Protein AF-A0A3C1SG25-F1 (afdb_monomer_lite)

Structure (mmCIF, N/CA/C/O backbone):
data_AF-A0A3C1SG25-F1
#
_entry.id   AF-A0A3C1SG25-F1
#
loop_
_atom_site.group_PDB
_atom_site.id
_atom_site.type_symbol
_atom_site.label_atom_id
_atom_site.label_alt_id
_atom_site.label_comp_id
_atom_site.label_asym_id
_atom_site.label_entity_id
_atom_site.label_seq_id
_atom_site.pdbx_PDB_ins_code
_atom_site.Cartn_x
_atom_site.Cartn_y
_atom_site.Cartn_z
_atom_site.occupancy
_atom_site.B_iso_or_equiv
_atom_site.auth_seq_id
_atom_site.auth_comp_id
_atom_site.auth_asym_id
_atom_site.auth_atom_id
_atom_site.pdbx_PDB_model_num
ATOM 1 N N . MET A 1 1 ? 8.308 7.187 10.401 1.00 73.62 1 MET A N 1
ATOM 2 C CA . MET A 1 1 ? 7.680 7.113 9.070 1.00 73.62 1 MET A CA 1
ATOM 3 C C . MET A 1 1 ? 8.547 7.901 8.116 1.00 73.62 1 MET A C 1
ATOM 5 O O . MET A 1 1 ? 8.842 9.057 8.411 1.00 73.62 1 MET A O 1
ATOM 9 N N . ASN A 1 2 ? 8.996 7.274 7.033 1.00 90.62 2 ASN A N 1
ATOM 10 C CA . ASN A 1 2 ? 9.819 7.939 6.029 1.00 90.62 2 ASN A CA 1
ATOM 11 C C . ASN A 1 2 ? 8.919 8.453 4.910 1.00 90.62 2 ASN A C 1
ATOM 13 O O . ASN A 1 2 ? 8.535 7.704 4.014 1.00 90.62 2 ASN A O 1
ATOM 17 N N . LYS A 1 3 ? 8.553 9.735 4.985 1.00 94.81 3 LYS A N 1
ATOM 18 C CA . LYS A 1 3 ? 7.754 10.386 3.947 1.00 94.81 3 LYS A CA 1
ATOM 19 C C . LYS A 1 3 ? 8.511 10.357 2.618 1.00 94.81 3 LYS A C 1
ATOM 21 O O . LYS A 1 3 ? 9.709 10.635 2.579 1.00 94.81 3 LYS A O 1
ATOM 26 N N . GLY A 1 4 ? 7.817 10.047 1.530 1.00 97.19 4 GLY A N 1
ATOM 27 C CA . GLY A 1 4 ? 8.440 9.986 0.215 1.00 97.19 4 GLY A CA 1
ATOM 28 C C . GLY A 1 4 ? 7.461 9.590 -0.875 1.00 97.19 4 GLY A C 1
ATOM 29 O O . GLY A 1 4 ? 6.258 9.799 -0.754 1.00 97.19 4 GLY A O 1
ATOM 30 N N . TYR A 1 5 ? 7.998 9.009 -1.937 1.00 98.06 5 TYR A N 1
ATOM 31 C CA . TYR A 1 5 ? 7.256 8.576 -3.109 1.00 98.06 5 TYR A CA 1
ATOM 32 C C . TYR A 1 5 ? 7.529 7.106 -3.372 1.00 98.06 5 TYR A C 1
ATOM 34 O O . TYR A 1 5 ? 8.669 6.652 -3.258 1.00 98.06 5 TYR A O 1
ATOM 42 N N . ILE A 1 6 ? 6.489 6.392 -3.778 1.00 98.12 6 ILE A N 1
ATOM 43 C CA . ILE A 1 6 ? 6.602 5.115 -4.475 1.00 98.12 6 ILE A CA 1
ATOM 44 C C . ILE A 1 6 ? 6.420 5.379 -5.968 1.00 98.12 6 ILE A C 1
ATOM 46 O O . ILE A 1 6 ? 5.580 6.195 -6.346 1.00 98.12 6 ILE A O 1
ATOM 50 N N . TYR A 1 7 ? 7.225 4.747 -6.816 1.00 97.75 7 TYR A N 1
ATOM 51 C CA . TYR A 1 7 ? 7.225 4.995 -8.254 1.00 97.75 7 TYR A CA 1
ATOM 52 C C . TYR A 1 7 ? 7.314 3.710 -9.066 1.00 97.75 7 TYR A C 1
ATOM 54 O O . TYR A 1 7 ? 7.821 2.688 -8.604 1.00 97.75 7 TYR A O 1
ATOM 62 N N . ILE A 1 8 ? 6.844 3.803 -10.307 1.00 97.62 8 ILE A N 1
ATOM 63 C CA . ILE A 1 8 ? 6.958 2.776 -11.336 1.00 97.62 8 ILE A CA 1
ATOM 64 C C . ILE A 1 8 ? 7.899 3.308 -12.404 1.00 97.62 8 ILE A C 1
ATOM 66 O O . ILE A 1 8 ? 7.619 4.318 -13.051 1.00 97.62 8 ILE A O 1
ATOM 70 N N . TRP A 1 9 ? 9.016 2.619 -12.575 1.00 96.19 9 TRP A N 1
ATOM 71 C CA . TRP A 1 9 ? 10.001 2.890 -13.606 1.00 96.19 9 TRP A CA 1
ATOM 72 C C . TRP A 1 9 ? 9.925 1.802 -14.673 1.00 96.19 9 TRP A C 1
ATOM 74 O O . TRP A 1 9 ? 9.890 0.615 -14.351 1.00 96.19 9 TRP A O 1
ATOM 84 N N . ILE A 1 10 ? 9.870 2.207 -15.935 1.00 93.25 10 ILE A N 1
ATOM 85 C CA . ILE A 1 10 ? 9.778 1.312 -17.087 1.00 93.25 10 ILE A CA 1
ATOM 86 C C . ILE A 1 10 ? 11.025 1.508 -17.931 1.00 93.25 10 ILE A C 1
ATOM 88 O O . ILE A 1 10 ? 11.384 2.642 -18.241 1.00 93.25 10 ILE A O 1
ATOM 92 N N . ASP A 1 11 ? 11.641 0.399 -18.327 1.00 88.88 11 ASP A N 1
ATOM 93 C CA . ASP A 1 11 ? 12.737 0.356 -19.287 1.00 88.88 11 ASP A CA 1
ATOM 94 C C . ASP A 1 11 ? 12.295 -0.445 -20.512 1.00 88.88 11 ASP A C 1
ATOM 96 O O . ASP A 1 11 ? 12.258 -1.678 -20.455 1.00 88.88 11 ASP A O 1
ATOM 100 N N . PRO A 1 12 ? 11.946 0.228 -21.624 1.00 86.50 12 PRO A N 1
ATOM 101 C CA . PRO A 1 12 ? 11.508 -0.460 -22.832 1.00 86.50 12 PRO A CA 1
ATOM 102 C C . PRO A 1 12 ? 12.551 -1.444 -23.385 1.00 86.50 12 PRO A C 1
ATOM 104 O O . PRO A 1 12 ? 12.177 -2.386 -24.083 1.00 86.50 12 PRO A O 1
ATOM 107 N N . ALA A 1 13 ? 13.842 -1.266 -23.070 1.00 86.88 13 ALA A N 1
ATOM 108 C CA . ALA A 1 13 ? 14.904 -2.162 -23.518 1.00 86.88 13 ALA A CA 1
ATOM 109 C C . ALA A 1 13 ? 14.914 -3.508 -22.770 1.00 86.88 13 ALA A C 1
ATOM 111 O O . ALA A 1 13 ? 15.460 -4.483 -23.285 1.00 86.88 13 ALA A O 1
ATOM 112 N N . GLN A 1 14 ? 14.294 -3.597 -21.587 1.00 82.38 14 GLN A N 1
ATOM 113 C CA . GLN A 1 14 ? 14.221 -4.845 -20.812 1.00 82.38 14 GLN A CA 1
ATOM 114 C C . GLN A 1 14 ? 13.154 -5.814 -21.326 1.00 82.38 14 GLN A C 1
ATOM 116 O O 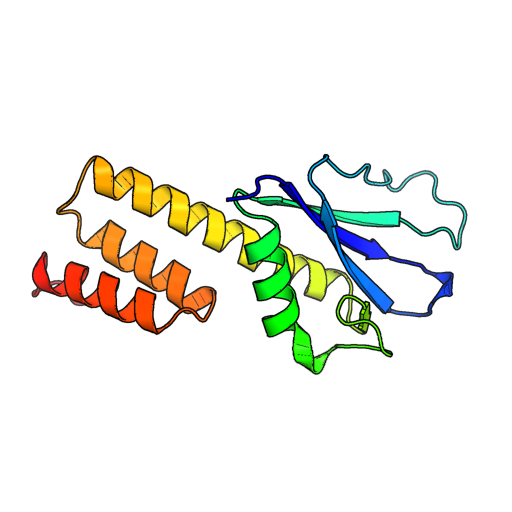. GLN A 1 14 ? 13.159 -6.986 -20.950 1.00 82.38 14 GLN A O 1
ATOM 121 N N . GLY A 1 15 ? 12.279 -5.355 -22.220 1.00 80.81 15 GLY A N 1
ATOM 122 C CA . GLY A 1 15 ? 11.213 -6.145 -22.818 1.00 80.81 15 GLY A CA 1
ATOM 123 C C . GLY A 1 15 ? 9.826 -5.729 -22.343 1.00 80.81 15 GLY A C 1
ATOM 124 O O . GLY A 1 15 ? 9.646 -4.897 -21.455 1.00 80.81 15 GLY A O 1
ATOM 125 N N . GLU A 1 16 ? 8.814 -6.316 -22.974 1.00 85.12 16 GLU A N 1
ATOM 126 C CA . GLU A 1 16 ? 7.425 -5.950 -22.725 1.00 85.12 16 GLU A CA 1
ATOM 127 C C . GLU A 1 16 ? 7.005 -6.273 -21.283 1.00 85.12 16 GLU A C 1
ATOM 129 O O . GLU A 1 16 ? 7.227 -7.384 -20.783 1.00 85.12 16 GLU A O 1
ATOM 134 N N . ASN A 1 17 ? 6.339 -5.311 -20.637 1.00 90.06 17 ASN A N 1
ATOM 135 C CA . ASN A 1 17 ? 5.763 -5.449 -19.299 1.00 90.06 17 ASN A CA 1
ATOM 136 C C . ASN A 1 17 ? 6.785 -5.741 -18.187 1.00 90.06 17 ASN A C 1
ATOM 138 O O . ASN A 1 17 ? 6.407 -6.287 -17.152 1.00 90.06 17 ASN A O 1
ATOM 142 N N . ILE A 1 18 ? 8.062 -5.395 -18.377 1.00 95.00 18 ILE A N 1
ATOM 143 C CA . ILE A 1 18 ? 9.076 -5.433 -17.317 1.00 95.00 18 ILE A CA 1
ATOM 144 C C . ILE A 1 18 ? 9.228 -4.031 -16.733 1.00 95.00 18 ILE A C 1
ATOM 146 O O . ILE A 1 18 ? 9.465 -3.056 -17.444 1.00 95.00 18 ILE A O 1
ATOM 150 N N . LEU A 1 19 ? 9.041 -3.934 -15.420 1.00 96.12 19 LEU A N 1
ATOM 151 C CA . LEU A 1 19 ? 9.063 -2.674 -14.692 1.00 96.12 19 LEU A CA 1
ATOM 152 C C . LEU A 1 19 ? 9.725 -2.834 -13.329 1.00 96.12 19 LEU A C 1
ATOM 154 O O . LEU A 1 19 ? 9.753 -3.920 -12.746 1.00 96.12 19 LEU A O 1
ATOM 158 N N . LYS A 1 20 ? 10.222 -1.717 -12.810 1.00 97.44 20 LYS A N 1
ATOM 159 C CA . LYS A 1 20 ? 10.737 -1.582 -11.454 1.00 97.44 20 LYS A CA 1
ATOM 160 C C . LYS A 1 20 ? 9.741 -0.811 -10.604 1.00 97.44 20 LYS A C 1
ATOM 162 O O . LYS A 1 20 ? 9.274 0.250 -11.016 1.00 97.44 20 LYS A O 1
ATOM 167 N N . ILE A 1 21 ? 9.464 -1.306 -9.402 1.00 98.12 21 ILE A N 1
ATOM 168 C CA . ILE A 1 21 ? 8.702 -0.566 -8.390 1.00 98.12 21 ILE A CA 1
ATOM 169 C C . ILE A 1 21 ? 9.634 -0.245 -7.236 1.00 98.12 21 ILE A C 1
ATOM 171 O O . ILE A 1 21 ? 10.073 -1.153 -6.530 1.00 98.12 21 ILE A O 1
ATOM 175 N N . GLY A 1 22 ? 9.917 1.039 -7.043 1.00 97.75 22 GLY A N 1
ATOM 176 C CA . GLY A 1 22 ? 10.847 1.503 -6.020 1.00 97.75 22 GLY A CA 1
ATOM 177 C C . GLY A 1 22 ? 10.325 2.696 -5.234 1.00 97.75 22 GLY A C 1
ATOM 178 O O . GLY A 1 22 ? 9.260 3.243 -5.526 1.00 97.75 22 GLY A O 1
ATOM 179 N N . LYS A 1 23 ? 11.111 3.121 -4.246 1.00 97.75 23 LYS A N 1
ATOM 180 C CA . LYS A 1 23 ? 10.846 4.310 -3.428 1.00 97.75 23 LYS A CA 1
ATOM 181 C C . LYS A 1 23 ? 11.936 5.372 -3.516 1.00 97.75 23 LYS A C 1
ATOM 183 O O . LYS A 1 23 ? 13.089 5.090 -3.839 1.00 97.75 23 LYS A O 1
ATOM 188 N N . THR A 1 24 ? 11.575 6.609 -3.198 1.00 97.06 24 THR A N 1
ATOM 189 C CA . THR A 1 24 ? 12.504 7.742 -3.098 1.00 97.06 24 THR A CA 1
ATOM 190 C C . THR A 1 24 ? 11.990 8.789 -2.110 1.00 97.06 24 THR A C 1
ATOM 192 O O . THR A 1 24 ? 10.788 8.906 -1.889 1.00 97.06 24 THR A O 1
ATOM 195 N N . GLY A 1 25 ? 12.892 9.564 -1.506 1.00 97.12 25 GLY A N 1
ATOM 196 C CA . GLY A 1 25 ? 12.526 10.699 -0.649 1.00 97.12 25 GLY A CA 1
ATOM 197 C C . GLY A 1 25 ? 12.174 11.976 -1.424 1.00 97.12 25 GLY A C 1
ATOM 198 O O . GLY A 1 25 ? 11.601 12.897 -0.852 1.00 97.12 25 GLY A O 1
ATOM 199 N N . ILE A 1 26 ? 12.503 12.046 -2.719 1.00 94.62 26 ILE A N 1
ATOM 200 C CA . ILE A 1 26 ? 12.296 13.233 -3.564 1.00 94.62 26 ILE A CA 1
ATOM 201 C C . ILE A 1 26 ? 11.286 12.953 -4.674 1.00 94.62 26 ILE A C 1
ATOM 203 O O . ILE A 1 26 ? 11.255 11.848 -5.208 1.00 94.62 26 ILE A O 1
ATOM 207 N N . LYS A 1 27 ? 10.488 13.957 -5.055 1.00 94.81 27 LYS A N 1
ATOM 208 C CA . LYS A 1 27 ? 9.484 13.813 -6.118 1.00 94.81 27 LYS A CA 1
ATOM 209 C C . LYS A 1 27 ? 10.145 13.375 -7.436 1.00 94.81 27 LYS A C 1
ATOM 211 O O . LYS A 1 27 ? 11.001 14.111 -7.939 1.00 94.81 27 LYS A O 1
ATOM 216 N N . PRO A 1 28 ? 9.767 12.217 -8.010 1.00 93.06 28 PRO A N 1
ATOM 217 C CA . PRO A 1 28 ? 10.265 11.799 -9.313 1.00 93.06 28 PRO A CA 1
ATOM 218 C C . PRO A 1 28 ? 9.850 12.781 -10.411 1.00 93.06 28 PRO A C 1
ATOM 220 O O . PRO A 1 28 ? 8.773 13.378 -10.366 1.00 93.06 28 PRO A O 1
ATOM 223 N N . LYS A 1 29 ? 10.692 12.931 -11.434 1.00 89.38 29 LYS A N 1
ATOM 224 C CA . LYS A 1 29 ? 10.309 13.636 -12.661 1.00 89.38 29 LYS A CA 1
ATOM 225 C C . LYS A 1 29 ? 9.613 12.643 -13.589 1.00 89.38 29 LYS A C 1
ATOM 227 O O . LYS A 1 29 ? 10.275 11.764 -14.140 1.00 89.38 29 LYS A O 1
ATOM 232 N N . ARG A 1 30 ? 8.293 12.772 -13.746 1.00 84.00 30 ARG A N 1
ATOM 233 C CA . ARG A 1 30 ? 7.555 12.049 -14.793 1.00 84.00 30 ARG A CA 1
ATOM 234 C C . ARG A 1 30 ? 7.934 12.609 -16.157 1.00 84.00 30 ARG A C 1
ATOM 236 O O . ARG A 1 30 ? 8.203 13.803 -16.283 1.00 84.00 30 ARG A O 1
ATOM 243 N N . LYS A 1 31 ? 7.947 11.748 -17.172 1.00 71.25 31 LYS A N 1
ATOM 244 C CA . LYS A 1 31 ? 8.003 12.205 -18.561 1.00 71.25 31 LYS A CA 1
ATOM 245 C C . LYS A 1 31 ? 6.591 12.627 -18.963 1.00 71.25 31 LYS A C 1
ATOM 247 O O . LYS A 1 31 ? 5.658 11.842 -18.839 1.00 71.25 31 LYS A O 1
ATOM 252 N N . GLU A 1 32 ? 6.440 13.875 -19.392 1.00 59.34 32 GLU A N 1
ATOM 253 C CA . GLU A 1 32 ? 5.260 14.297 -20.145 1.00 59.34 32 GLU A CA 1
ATOM 254 C C . GLU A 1 32 ? 5.318 13.590 -21.506 1.00 59.34 32 GLU A C 1
ATOM 256 O O . GLU A 1 32 ? 6.380 13.528 -22.128 1.00 59.34 32 GLU A O 1
ATOM 261 N N . GLU A 1 33 ? 4.198 13.012 -21.939 1.00 52.69 33 GLU A N 1
ATOM 262 C CA . GLU A 1 33 ? 4.078 12.019 -23.024 1.00 52.69 33 GLU A CA 1
ATOM 263 C C . GLU A 1 33 ? 4.615 12.465 -24.406 1.00 52.69 33 GLU A C 1
ATOM 265 O O . GLU A 1 33 ? 4.643 11.675 -25.344 1.00 52.69 33 GLU A O 1
ATOM 270 N N . ALA A 1 34 ? 5.083 13.707 -24.560 1.00 48.81 34 ALA A N 1
ATOM 271 C CA . ALA A 1 34 ? 5.366 14.313 -25.856 1.00 48.81 34 ALA A CA 1
ATOM 272 C C . ALA A 1 34 ? 6.769 14.048 -26.450 1.00 48.81 34 ALA A C 1
ATOM 274 O O . ALA A 1 34 ? 6.933 14.270 -27.645 1.00 48.81 34 ALA A O 1
ATOM 275 N N . HIS A 1 35 ? 7.791 13.630 -25.683 1.00 50.31 35 HIS A N 1
ATOM 276 C CA . HIS A 1 35 ? 9.191 13.669 -26.175 1.00 50.31 35 HIS A CA 1
ATOM 277 C C . HIS A 1 35 ? 10.109 12.513 -25.741 1.00 50.31 35 HIS A C 1
ATOM 279 O O . HIS A 1 35 ? 11.324 12.688 -25.659 1.00 50.31 35 HIS A O 1
ATOM 285 N N . THR A 1 36 ? 9.592 11.315 -25.473 1.00 55.25 36 THR A N 1
ATOM 286 C CA . THR A 1 36 ? 10.476 10.162 -25.230 1.00 55.25 36 THR A CA 1
ATOM 287 C C . THR A 1 36 ? 11.144 9.710 -26.527 1.00 55.25 36 THR A C 1
ATOM 289 O O . THR A 1 36 ? 10.430 9.288 -27.439 1.00 55.25 36 THR A O 1
ATOM 292 N N . PRO A 1 37 ? 12.486 9.693 -26.628 1.00 58.62 37 PRO A N 1
ATOM 293 C CA . PRO A 1 37 ? 13.144 8.882 -27.640 1.00 58.62 37 PRO A CA 1
ATOM 294 C C . PRO A 1 37 ? 12.707 7.431 -27.422 1.00 58.62 37 PRO A C 1
ATOM 296 O O . PRO A 1 37 ? 12.708 6.938 -26.287 1.00 58.62 37 PRO A O 1
ATOM 299 N N . SER A 1 38 ? 12.277 6.759 -28.489 1.00 67.44 38 SER A N 1
ATOM 300 C CA . SER A 1 38 ? 11.876 5.355 -28.424 1.00 67.44 38 SER A CA 1
ATOM 301 C C . SER A 1 38 ? 12.988 4.534 -27.766 1.00 67.44 38 SER A C 1
ATOM 303 O O . SER A 1 38 ? 14.107 4.513 -28.277 1.00 67.44 38 SER A O 1
ATOM 305 N N . GLY A 1 39 ? 12.691 3.864 -26.651 1.00 74.81 39 GLY A N 1
ATOM 306 C CA . GLY A 1 39 ? 13.647 2.982 -25.977 1.00 74.81 39 GLY A CA 1
ATOM 307 C C . GLY A 1 39 ? 14.269 3.516 -24.684 1.00 74.81 39 GLY A C 1
ATOM 308 O O . GLY A 1 39 ? 14.914 2.741 -23.990 1.00 74.81 39 GLY A O 1
ATOM 309 N N . GLU A 1 40 ? 14.079 4.787 -24.317 1.00 84.00 40 GLU A N 1
ATOM 310 C CA . GLU A 1 40 ? 14.629 5.294 -23.052 1.00 84.00 40 GLU A CA 1
ATOM 311 C C . GLU A 1 40 ? 13.776 4.927 -21.830 1.00 84.00 40 GLU A C 1
ATOM 313 O O . GLU A 1 40 ? 12.548 5.049 -21.893 1.00 84.00 40 GLU A O 1
ATOM 318 N N . PRO A 1 41 ? 14.398 4.614 -20.678 1.00 88.81 41 PRO A N 1
ATOM 319 C CA . PRO A 1 41 ? 13.662 4.420 -19.442 1.00 88.81 41 PRO A CA 1
ATOM 320 C C . PRO A 1 41 ? 12.976 5.691 -18.922 1.00 88.81 41 PRO A C 1
ATOM 322 O O . PRO A 1 41 ? 13.433 6.819 -19.150 1.00 88.81 41 PRO A O 1
ATOM 325 N N . TYR A 1 42 ? 11.875 5.521 -18.191 1.00 91.44 42 TYR A N 1
ATOM 326 C CA . TYR A 1 42 ? 11.080 6.629 -17.658 1.00 91.44 42 TYR A CA 1
ATOM 327 C C . TYR A 1 42 ? 10.261 6.248 -16.420 1.00 91.44 42 TYR A C 1
ATOM 329 O O . TYR A 1 42 ? 10.000 5.076 -16.157 1.00 91.44 42 TYR A O 1
ATOM 337 N N . ILE A 1 43 ? 9.839 7.261 -15.655 1.00 93.94 43 ILE A N 1
ATOM 338 C CA . ILE A 1 43 ? 8.872 7.100 -14.564 1.00 93.94 43 ILE A CA 1
ATOM 339 C C . ILE A 1 43 ? 7.465 7.194 -15.150 1.00 93.94 43 ILE A C 1
ATOM 341 O O . ILE A 1 43 ? 7.055 8.266 -15.595 1.00 93.94 43 ILE A O 1
ATOM 345 N N . ALA A 1 44 ? 6.746 6.075 -15.146 1.00 93.00 44 ALA A N 1
ATOM 346 C CA . ALA A 1 44 ? 5.381 5.976 -15.658 1.00 93.00 44 ALA A CA 1
ATOM 347 C C . ALA A 1 44 ? 4.341 6.440 -14.629 1.00 93.00 44 ALA A C 1
ATOM 349 O O . ALA A 1 44 ? 3.278 6.944 -14.980 1.00 93.00 44 ALA A O 1
ATOM 350 N N . TYR A 1 45 ? 4.646 6.277 -13.342 1.00 95.50 45 TYR A N 1
ATOM 351 C CA . TYR A 1 45 ? 3.748 6.643 -12.255 1.00 95.50 45 TYR A CA 1
ATOM 352 C C . TYR A 1 45 ? 4.532 6.911 -10.975 1.00 95.50 45 TYR A C 1
ATOM 354 O O . TYR A 1 45 ? 5.560 6.283 -10.727 1.00 95.50 45 TYR A O 1
ATOM 362 N N . ASP A 1 46 ? 4.006 7.798 -10.140 1.00 96.56 46 ASP A N 1
ATOM 363 C CA . ASP A 1 46 ? 4.416 7.939 -8.749 1.00 96.56 46 ASP A CA 1
ATOM 364 C C . ASP A 1 46 ? 3.217 8.292 -7.863 1.00 96.56 46 ASP A C 1
ATOM 366 O O . ASP A 1 46 ? 2.180 8.763 -8.338 1.00 96.56 46 ASP A O 1
ATOM 370 N N . SER A 1 47 ? 3.355 8.043 -6.568 1.00 97.06 47 SER A N 1
ATOM 371 C CA . SER A 1 47 ? 2.425 8.523 -5.552 1.00 97.06 47 SER A CA 1
ATOM 372 C C . SER A 1 47 ? 3.206 8.950 -4.323 1.00 97.06 47 SER A C 1
ATOM 374 O O . SER A 1 47 ? 4.086 8.220 -3.859 1.00 97.06 47 SER A O 1
ATOM 376 N N . GLU A 1 48 ? 2.873 10.122 -3.789 1.00 97.25 48 GLU A N 1
ATOM 377 C CA . GLU A 1 48 ? 3.352 10.549 -2.478 1.00 97.25 48 GLU A CA 1
ATOM 378 C C . GLU A 1 48 ? 2.699 9.677 -1.399 1.00 97.25 48 GLU A C 1
ATOM 380 O O . GLU A 1 48 ? 1.523 9.327 -1.495 1.00 97.25 48 GLU A O 1
ATOM 385 N N . VAL A 1 49 ? 3.473 9.299 -0.386 1.00 96.69 49 VAL A N 1
ATOM 386 C CA . VAL A 1 49 ? 3.027 8.487 0.747 1.00 96.69 49 VAL A CA 1
ATOM 387 C C . VAL A 1 49 ? 3.692 8.972 2.033 1.00 96.69 49 VAL A C 1
ATOM 389 O O . VAL A 1 49 ? 4.828 9.457 2.038 1.00 96.69 49 VAL A O 1
ATOM 392 N N . SER A 1 50 ? 2.984 8.822 3.152 1.00 93.44 50 SER A N 1
ATOM 393 C CA . SER A 1 50 ? 3.497 9.160 4.485 1.00 93.44 50 SER A CA 1
ATOM 394 C C . SER A 1 50 ? 4.634 8.237 4.939 1.00 93.44 50 SER A C 1
ATOM 396 O O . SER A 1 50 ? 5.479 8.659 5.727 1.00 93.44 50 SER A O 1
ATOM 398 N N . ASP A 1 51 ? 4.678 7.006 4.421 1.00 95.75 51 ASP A N 1
ATOM 399 C CA . ASP A 1 51 ? 5.710 6.010 4.706 1.00 95.75 51 ASP A CA 1
ATOM 400 C C . ASP A 1 51 ? 6.052 5.199 3.442 1.00 95.75 51 ASP A C 1
ATOM 402 O O . ASP A 1 51 ? 5.352 4.252 3.071 1.00 95.75 51 ASP A O 1
ATOM 406 N N . CYS A 1 52 ? 7.118 5.599 2.745 1.00 97.25 52 CYS A N 1
ATOM 407 C CA . CYS A 1 52 ? 7.521 4.980 1.485 1.00 97.25 52 CYS A CA 1
ATOM 408 C C . CYS A 1 52 ? 8.194 3.613 1.668 1.00 97.25 52 CYS A C 1
ATOM 410 O O . CYS A 1 52 ? 8.099 2.778 0.769 1.00 97.25 52 CYS A O 1
ATOM 412 N N . ASP A 1 53 ? 8.791 3.338 2.833 1.00 97.19 53 ASP A N 1
ATOM 413 C CA . ASP A 1 53 ? 9.330 2.014 3.173 1.00 97.19 53 ASP A CA 1
ATOM 414 C C . ASP A 1 53 ? 8.204 0.992 3.330 1.00 97.19 53 ASP A C 1
ATOM 416 O O . ASP A 1 53 ? 8.257 -0.119 2.785 1.00 97.19 53 ASP A O 1
ATOM 420 N N . LYS A 1 54 ? 7.148 1.385 4.053 1.00 97.06 54 LYS A N 1
ATOM 421 C CA . LYS A 1 54 ? 5.959 0.556 4.233 1.00 97.06 54 LYS A CA 1
ATOM 422 C C . LYS A 1 54 ? 5.222 0.356 2.911 1.00 97.06 54 LYS A C 1
ATOM 424 O O . LYS A 1 54 ? 4.831 -0.772 2.613 1.00 97.06 54 LYS A O 1
ATOM 429 N N . ALA A 1 55 ? 5.068 1.411 2.109 1.00 97.94 55 ALA A N 1
ATOM 430 C CA . ALA A 1 55 ? 4.431 1.318 0.798 1.00 97.94 55 ALA A CA 1
ATOM 431 C C . ALA A 1 55 ? 5.167 0.337 -0.130 1.00 97.94 55 ALA A C 1
ATOM 433 O O . ALA A 1 55 ? 4.536 -0.561 -0.687 1.00 97.94 55 ALA A O 1
ATOM 434 N N . GLU A 1 56 ? 6.496 0.449 -0.248 1.00 98.06 56 GLU A N 1
ATOM 435 C CA . GLU A 1 56 ? 7.306 -0.456 -1.075 1.00 98.06 56 GLU A CA 1
ATOM 436 C C . GLU A 1 56 ? 7.162 -1.910 -0.613 1.00 98.06 56 GLU A C 1
ATOM 438 O O . GLU A 1 56 ? 6.860 -2.793 -1.417 1.00 98.06 56 GLU A O 1
ATOM 443 N N . SER A 1 57 ? 7.278 -2.148 0.697 1.00 97.50 57 SER A N 1
ATOM 444 C CA . SER A 1 57 ? 7.147 -3.486 1.283 1.00 97.50 57 SER A CA 1
ATOM 445 C C . SER A 1 57 ? 5.784 -4.125 0.986 1.00 97.50 57 SER A C 1
ATOM 447 O O . SER A 1 57 ? 5.716 -5.303 0.623 1.00 97.50 57 SER A O 1
ATOM 449 N N . LEU A 1 58 ? 4.696 -3.356 1.108 1.00 97.94 58 LEU A N 1
ATOM 450 C CA . LEU A 1 58 ? 3.333 -3.821 0.839 1.00 97.94 58 LEU A CA 1
ATOM 451 C C . LEU A 1 58 ? 3.120 -4.136 -0.643 1.00 97.94 58 LEU A C 1
ATOM 453 O O . LEU A 1 58 ? 2.635 -5.221 -0.973 1.00 97.94 58 LEU A O 1
ATOM 457 N N . VAL A 1 59 ? 3.530 -3.235 -1.541 1.00 98.31 59 VAL A N 1
ATOM 458 C CA . VAL A 1 59 ? 3.401 -3.456 -2.989 1.00 98.31 59 VAL A CA 1
ATOM 459 C C . VAL A 1 59 ? 4.223 -4.668 -3.425 1.00 98.31 59 VAL A C 1
ATOM 461 O O . VAL A 1 59 ? 3.722 -5.533 -4.143 1.00 98.31 59 VAL A O 1
ATOM 464 N N . HIS A 1 60 ? 5.459 -4.801 -2.938 1.00 98.12 60 HIS A N 1
ATOM 465 C CA . HIS A 1 60 ? 6.316 -5.949 -3.244 1.00 98.12 60 HIS A CA 1
ATOM 466 C C . HIS A 1 60 ? 5.740 -7.275 -2.742 1.00 98.12 60 HIS A C 1
ATOM 468 O O . HIS A 1 60 ? 5.951 -8.307 -3.385 1.00 98.12 60 HIS A O 1
ATOM 474 N N . ASN A 1 61 ? 5.041 -7.271 -1.604 1.00 96.81 61 ASN A N 1
ATOM 475 C CA . ASN A 1 61 ? 4.362 -8.455 -1.082 1.00 96.81 61 ASN A CA 1
ATOM 476 C C . ASN A 1 61 ? 3.169 -8.836 -1.973 1.00 96.81 61 ASN A C 1
ATOM 478 O O . ASN A 1 61 ? 3.112 -9.960 -2.477 1.00 96.81 61 ASN A O 1
ATOM 482 N N . ARG A 1 62 ? 2.282 -7.879 -2.276 1.00 96.81 62 ARG A N 1
ATOM 483 C CA . ARG A 1 62 ? 1.119 -8.096 -3.157 1.00 96.81 62 ARG A CA 1
ATOM 484 C C . ARG A 1 62 ? 1.510 -8.586 -4.549 1.00 96.81 62 ARG A C 1
ATOM 486 O O . ARG A 1 62 ? 0.862 -9.464 -5.121 1.00 96.81 62 ARG A O 1
ATOM 493 N N . LEU A 1 63 ? 2.613 -8.063 -5.079 1.00 97.56 63 LEU A N 1
ATOM 494 C CA . LEU A 1 63 ? 3.114 -8.396 -6.407 1.00 97.56 63 LEU A CA 1
ATOM 495 C C . LEU A 1 63 ? 4.142 -9.533 -6.422 1.00 97.56 63 LEU A C 1
ATOM 497 O O . LEU A 1 63 ? 4.727 -9.809 -7.469 1.00 97.56 63 LEU A O 1
ATOM 501 N N . ARG A 1 64 ? 4.344 -10.254 -5.311 1.00 96.88 64 ARG A N 1
ATOM 502 C CA . ARG A 1 64 ? 5.379 -11.297 -5.189 1.00 96.88 64 ARG A CA 1
ATOM 503 C C . ARG A 1 64 ? 5.350 -12.334 -6.317 1.00 96.88 64 ARG A C 1
ATOM 505 O O . ARG A 1 64 ? 6.409 -12.774 -6.756 1.00 96.88 64 ARG A O 1
ATOM 512 N N . LYS A 1 65 ? 4.161 -12.714 -6.798 1.00 97.12 65 LYS A N 1
ATOM 513 C CA . LYS A 1 65 ? 3.994 -13.694 -7.889 1.00 97.12 65 LYS A CA 1
ATOM 514 C C . LYS A 1 65 ? 4.413 -13.184 -9.275 1.00 97.12 65 LYS A C 1
ATOM 516 O O . LYS A 1 65 ? 4.572 -13.994 -10.177 1.00 97.12 65 LYS A O 1
ATOM 521 N N . TYR A 1 66 ? 4.583 -11.872 -9.437 1.00 97.25 66 TYR A N 1
ATOM 522 C CA . TYR A 1 66 ? 5.029 -11.237 -10.681 1.00 97.25 66 TYR A CA 1
ATOM 523 C C . TYR A 1 66 ? 6.522 -10.913 -10.676 1.00 97.25 66 TYR A C 1
ATOM 525 O O . TYR A 1 66 ? 6.999 -10.298 -11.624 1.00 97.25 66 TYR A O 1
ATOM 533 N N . ARG A 1 67 ? 7.269 -11.271 -9.624 1.00 96.75 67 ARG A N 1
ATOM 534 C CA . ARG A 1 67 ? 8.708 -10.991 -9.564 1.00 96.75 67 ARG A CA 1
ATOM 535 C C . ARG A 1 67 ? 9.433 -11.581 -10.765 1.00 96.75 67 ARG A C 1
ATOM 537 O O . ARG A 1 67 ? 9.166 -12.714 -11.168 1.00 96.75 67 ARG A O 1
ATOM 544 N N . HIS A 1 68 ? 10.361 -10.807 -11.307 1.00 95.06 68 HIS A N 1
ATOM 545 C CA . HIS A 1 68 ? 11.111 -11.169 -12.494 1.00 95.06 68 HIS A CA 1
ATOM 546 C C . HIS A 1 68 ? 12.610 -10.972 -12.269 1.00 95.06 68 HIS A C 1
ATOM 548 O O . HIS A 1 68 ? 13.051 -9.929 -11.803 1.00 95.06 68 HIS A O 1
ATOM 554 N N . GLY A 1 69 ? 13.402 -11.988 -12.612 1.00 90.19 69 GLY A N 1
ATOM 555 C CA . GLY A 1 69 ? 14.845 -11.966 -12.394 1.00 90.19 69 GLY A CA 1
ATOM 556 C C . GLY A 1 69 ? 15.244 -12.188 -10.930 1.00 90.19 69 GLY A C 1
ATOM 557 O O . GLY A 1 69 ? 14.518 -12.799 -10.146 1.00 90.19 69 GLY A O 1
ATOM 558 N N . LYS A 1 70 ? 16.460 -11.750 -10.586 1.00 89.62 70 LYS A N 1
ATOM 559 C CA . LYS A 1 70 ? 17.048 -11.908 -9.240 1.00 89.62 70 LYS A CA 1
ATOM 560 C C . LYS A 1 70 ? 16.730 -10.733 -8.311 1.00 89.62 70 LYS A C 1
ATOM 562 O O . LYS A 1 70 ? 16.850 -10.861 -7.093 1.00 89.62 70 LYS A O 1
ATOM 567 N N . GLU A 1 71 ? 16.352 -9.602 -8.889 1.00 91.69 71 GLU A N 1
ATOM 568 C CA . GLU A 1 71 ? 16.035 -8.363 -8.190 1.00 91.69 71 GLU A CA 1
ATOM 569 C C . GLU A 1 71 ? 14.612 -8.425 -7.614 1.00 91.69 71 GLU A C 1
ATOM 571 O O . GLU A 1 71 ? 13.689 -8.950 -8.236 1.00 91.69 71 GLU A O 1
ATOM 576 N N . LYS A 1 72 ? 14.428 -7.953 -6.375 1.00 91.94 72 LYS A N 1
ATOM 577 C CA . LYS A 1 72 ? 13.142 -8.082 -5.656 1.00 91.94 72 LYS A CA 1
ATOM 578 C C . LYS A 1 72 ? 12.124 -7.013 -6.053 1.00 91.94 72 LYS A C 1
ATOM 580 O O . LYS A 1 72 ? 10.940 -7.188 -5.770 1.00 91.94 72 LYS A O 1
ATOM 585 N N . ASP A 1 73 ? 12.613 -5.943 -6.663 1.00 96.38 73 ASP A N 1
ATOM 586 C CA . ASP A 1 73 ? 11.912 -4.746 -7.107 1.00 96.38 73 ASP A CA 1
ATOM 587 C C . ASP A 1 73 ? 11.603 -4.752 -8.610 1.00 96.38 73 ASP A C 1
ATOM 589 O O . ASP A 1 73 ? 10.947 -3.826 -9.085 1.00 96.38 73 ASP A O 1
ATOM 593 N N . ILE A 1 74 ? 12.022 -5.792 -9.342 1.00 96.94 74 ILE A N 1
ATOM 594 C CA . ILE A 1 74 ? 11.695 -5.993 -10.756 1.00 96.94 74 ILE A CA 1
ATOM 595 C C . ILE A 1 74 ? 10.516 -6.960 -10.892 1.00 96.94 74 ILE A C 1
ATOM 597 O O . ILE A 1 74 ? 10.495 -8.057 -10.322 1.00 96.94 74 ILE A O 1
ATOM 601 N N . PHE A 1 75 ? 9.523 -6.557 -11.680 1.00 97.56 75 PHE A N 1
ATOM 602 C CA . PHE A 1 75 ? 8.281 -7.292 -11.871 1.00 97.56 75 PHE A CA 1
ATOM 603 C C . PHE A 1 75 ? 7.909 -7.386 -13.353 1.00 97.56 75 PHE A C 1
ATOM 605 O O . PHE A 1 75 ? 8.157 -6.463 -14.126 1.00 97.56 75 PHE A O 1
ATOM 612 N N . LYS A 1 76 ? 7.273 -8.501 -13.733 1.00 97.12 76 LYS A N 1
ATOM 613 C CA . LYS A 1 76 ? 6.699 -8.732 -15.060 1.00 97.12 76 LYS A CA 1
ATOM 614 C C . LYS A 1 76 ? 5.167 -8.715 -15.002 1.00 97.12 76 LYS A C 1
ATOM 616 O O . LYS A 1 76 ? 4.544 -9.715 -14.641 1.00 97.12 76 LYS A O 1
ATOM 621 N N . LEU A 1 77 ? 4.568 -7.571 -15.332 1.00 97.12 77 LEU A N 1
ATOM 622 C CA . LEU A 1 77 ? 3.123 -7.305 -15.368 1.00 97.12 77 LEU A CA 1
ATOM 623 C C . LEU A 1 77 ? 2.823 -6.019 -16.151 1.00 97.12 77 LEU A C 1
ATOM 625 O O . LEU A 1 77 ? 3.684 -5.157 -16.289 1.00 97.12 77 LEU A O 1
ATOM 629 N N . SER A 1 78 ? 1.582 -5.867 -16.617 1.00 95.88 78 SER A N 1
ATOM 630 C CA . SER A 1 78 ? 1.138 -4.645 -17.296 1.00 95.88 78 SER A CA 1
ATOM 631 C C . SER A 1 78 ? 1.297 -3.401 -16.404 1.00 95.88 78 SER A C 1
ATOM 633 O O . SER A 1 78 ? 0.916 -3.481 -15.225 1.00 95.88 78 SER A O 1
ATOM 635 N N . PRO A 1 79 ? 1.733 -2.248 -16.947 1.00 94.25 79 PRO A N 1
ATOM 636 C CA . PRO A 1 79 ? 1.818 -0.988 -16.209 1.00 94.25 79 PRO A CA 1
ATOM 637 C C . PRO A 1 79 ? 0.526 -0.617 -15.476 1.00 94.25 79 PRO A C 1
ATOM 639 O O . PRO A 1 79 ? 0.583 -0.308 -14.291 1.00 94.25 79 PRO A O 1
ATOM 642 N N . ASP A 1 80 ? -0.640 -0.768 -16.112 1.00 95.75 80 ASP A N 1
ATOM 643 C CA . ASP A 1 80 ? -1.945 -0.451 -15.505 1.00 95.75 80 ASP A CA 1
ATOM 644 C C . ASP A 1 80 ? -2.200 -1.222 -14.208 1.00 95.75 80 ASP A C 1
ATOM 646 O O . ASP A 1 80 ? -2.692 -0.679 -13.218 1.00 95.75 80 ASP A O 1
ATOM 650 N N . LYS A 1 81 ? -1.803 -2.497 -14.182 1.00 97.62 81 LYS A N 1
ATOM 651 C CA . LYS A 1 81 ? -1.906 -3.329 -12.984 1.00 97.62 81 LYS A CA 1
ATOM 652 C C . LYS A 1 81 ? -0.966 -2.846 -11.888 1.00 97.62 81 LYS A C 1
ATOM 654 O O . LYS A 1 81 ? -1.371 -2.775 -10.732 1.00 97.62 81 LYS A O 1
ATOM 659 N N . ALA A 1 82 ? 0.280 -2.536 -12.236 1.00 97.88 82 ALA A N 1
ATOM 660 C CA . ALA A 1 82 ? 1.232 -2.013 -11.267 1.00 97.88 82 ALA A CA 1
ATOM 661 C C . ALA A 1 82 ? 0.749 -0.670 -10.695 1.00 97.88 82 ALA A C 1
ATOM 663 O O . ALA A 1 82 ? 0.789 -0.482 -9.482 1.00 97.88 82 ALA A O 1
ATOM 664 N N . VAL A 1 83 ? 0.211 0.219 -11.537 1.00 98.06 83 VAL A N 1
ATOM 665 C CA . VAL A 1 83 ? -0.393 1.492 -11.117 1.00 98.06 83 VAL A CA 1
ATOM 666 C C . VAL A 1 83 ? -1.555 1.253 -10.161 1.00 98.06 83 VAL A C 1
ATOM 668 O O . VAL A 1 83 ? -1.598 1.882 -9.109 1.00 98.06 83 VAL A O 1
ATOM 671 N N . ALA A 1 84 ? -2.469 0.333 -10.482 1.00 98.31 84 ALA A N 1
ATOM 672 C CA . ALA A 1 84 ? -3.609 0.021 -9.623 1.00 98.31 84 ALA A CA 1
ATOM 673 C C . ALA A 1 84 ? -3.173 -0.456 -8.227 1.00 98.31 84 ALA A C 1
ATOM 675 O O . ALA A 1 84 ? -3.717 0.002 -7.225 1.00 98.31 84 ALA A O 1
ATOM 676 N N . GLU A 1 85 ? -2.160 -1.323 -8.149 1.00 98.31 85 GLU A N 1
ATOM 677 C CA . GLU A 1 85 ? -1.644 -1.832 -6.872 1.00 98.31 85 GLU A CA 1
ATOM 678 C C . GLU A 1 85 ? -0.922 -0.756 -6.061 1.00 98.31 85 GLU A C 1
ATOM 680 O O . GLU A 1 85 ? -1.155 -0.626 -4.859 1.00 98.31 85 GLU A O 1
ATOM 685 N N . VAL A 1 86 ? -0.067 0.044 -6.707 1.00 98.31 86 VAL A N 1
ATOM 686 C CA . VAL A 1 86 ? 0.629 1.155 -6.042 1.00 98.31 86 VAL A CA 1
ATOM 687 C C . VAL A 1 86 ? -0.379 2.184 -5.528 1.00 98.31 86 VAL A C 1
ATOM 689 O O . VAL A 1 86 ? -0.263 2.634 -4.388 1.00 98.31 86 VAL A O 1
ATOM 692 N N . LYS A 1 87 ? -1.384 2.520 -6.341 1.00 98.38 87 LYS A N 1
ATOM 693 C CA . LYS A 1 87 ? -2.454 3.453 -5.986 1.00 98.38 87 LYS A CA 1
ATOM 694 C C . LYS A 1 87 ? -3.277 2.943 -4.805 1.00 98.38 87 LYS A C 1
ATOM 696 O O . LYS A 1 87 ? -3.451 3.678 -3.840 1.00 98.38 87 LYS A O 1
ATOM 701 N N 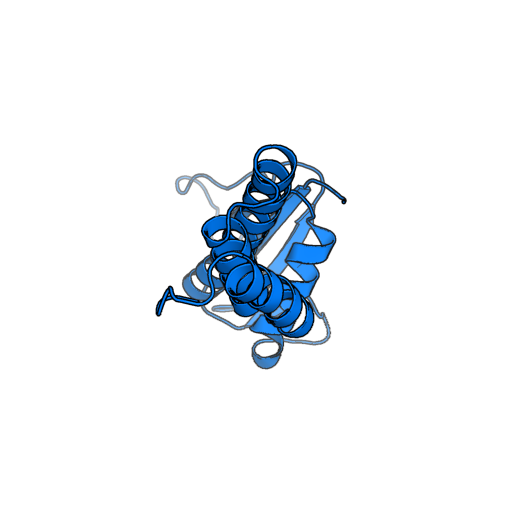. ASP A 1 88 ? -3.733 1.689 -4.837 1.00 98.38 88 ASP A N 1
ATOM 702 C CA . ASP A 1 88 ? -4.513 1.121 -3.733 1.00 98.38 88 ASP A CA 1
ATOM 703 C C . ASP A 1 88 ? -3.698 1.074 -2.429 1.00 98.38 88 ASP A C 1
ATOM 705 O O . ASP A 1 88 ? -4.215 1.423 -1.367 1.00 98.38 88 ASP A O 1
ATOM 709 N N . VAL A 1 89 ? -2.407 0.723 -2.481 1.00 98.25 89 VAL A N 1
ATOM 710 C CA . VAL A 1 89 ? -1.549 0.780 -1.285 1.00 98.25 89 VAL A CA 1
ATOM 711 C C . VAL A 1 89 ? -1.423 2.209 -0.754 1.00 98.25 89 VAL A C 1
ATOM 713 O O . VAL A 1 89 ? -1.593 2.424 0.448 1.00 98.25 89 VAL A O 1
ATOM 716 N N . ALA A 1 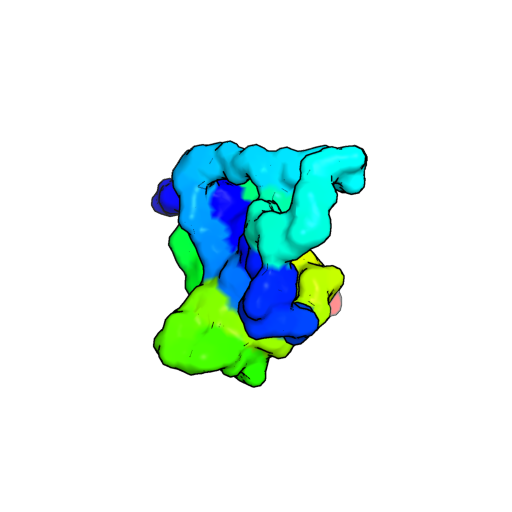90 ? -1.148 3.185 -1.623 1.00 97.75 90 ALA A N 1
ATOM 717 C CA . ALA A 1 90 ? -0.985 4.580 -1.223 1.00 97.75 90 ALA A CA 1
ATOM 718 C C . ALA A 1 90 ? -2.261 5.149 -0.580 1.00 97.75 90 ALA A C 1
ATOM 720 O O . ALA A 1 90 ? -2.203 5.704 0.518 1.00 97.75 90 ALA A O 1
ATOM 721 N N . GLU A 1 91 ? -3.420 4.935 -1.206 1.00 97.81 91 GLU A N 1
ATOM 722 C CA . GLU A 1 91 ? -4.709 5.426 -0.711 1.00 97.81 91 GLU A CA 1
ATOM 723 C C . GLU A 1 91 ? -5.097 4.809 0.637 1.00 97.81 91 GLU A C 1
ATOM 725 O O . GLU A 1 91 ? -5.607 5.502 1.517 1.00 97.81 91 GLU A O 1
ATOM 730 N N . ASN A 1 92 ? -4.877 3.505 0.834 1.00 98.12 92 ASN A N 1
ATOM 731 C CA . ASN A 1 92 ? -5.210 2.870 2.111 1.00 98.12 92 ASN A CA 1
ATOM 732 C C . ASN A 1 92 ? -4.237 3.279 3.231 1.00 98.12 92 ASN A C 1
ATOM 734 O O . ASN A 1 92 ? -4.659 3.393 4.381 1.00 98.12 92 ASN A O 1
ATOM 738 N N . LEU A 1 93 ? -2.965 3.568 2.921 1.00 97.25 93 LEU A N 1
ATOM 739 C CA . LEU A 1 93 ? -2.038 4.161 3.894 1.00 97.25 93 LEU A CA 1
ATOM 740 C C . LEU A 1 93 ? -2.471 5.573 4.305 1.00 97.25 93 LEU A C 1
ATOM 742 O O . LEU A 1 93 ? -2.452 5.892 5.493 1.00 97.25 93 LEU A O 1
ATOM 746 N N . GLU A 1 94 ? -2.908 6.398 3.354 1.00 96.50 94 GLU A N 1
ATOM 747 C CA . GLU A 1 94 ? -3.444 7.729 3.649 1.00 96.50 94 GLU A CA 1
ATOM 748 C C . GLU A 1 94 ? -4.712 7.652 4.512 1.00 96.50 94 GLU A C 1
ATOM 750 O O . GLU A 1 94 ? -4.815 8.356 5.518 1.00 96.50 94 GLU A O 1
ATOM 755 N N . LYS A 1 95 ? -5.641 6.740 4.190 1.00 98.06 95 LYS A N 1
ATOM 756 C CA . LYS A 1 95 ? -6.851 6.491 4.994 1.00 9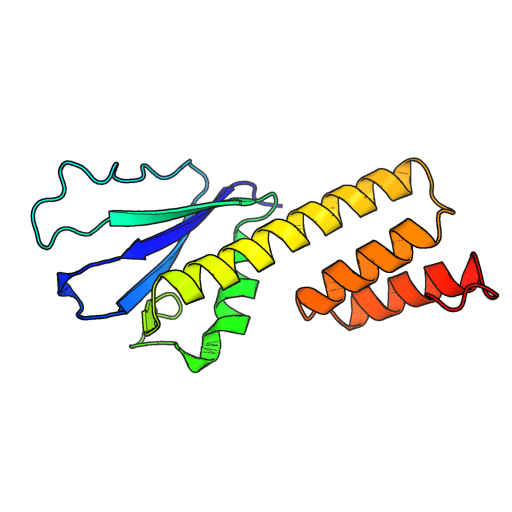8.06 95 LYS A CA 1
ATOM 757 C C . LYS A 1 95 ? -6.524 6.081 6.424 1.00 98.06 95 LYS A C 1
ATOM 759 O O . LYS A 1 95 ? -7.145 6.589 7.353 1.00 98.06 95 LYS A O 1
ATOM 764 N N . ILE A 1 96 ? -5.537 5.206 6.624 1.00 98.06 96 ILE A N 1
ATOM 765 C CA . ILE A 1 96 ? -5.093 4.809 7.969 1.00 98.06 96 ILE A CA 1
ATOM 766 C C . ILE A 1 96 ? -4.643 6.032 8.770 1.00 98.06 96 ILE A C 1
ATOM 768 O O . ILE A 1 96 ? -5.059 6.201 9.915 1.00 98.06 96 ILE A O 1
ATOM 772 N N . GLU A 1 97 ? -3.826 6.900 8.178 1.00 96.38 97 GLU A N 1
ATOM 773 C CA . GLU A 1 97 ? -3.352 8.112 8.851 1.00 96.38 97 GLU A CA 1
ATOM 774 C C . GLU A 1 97 ? -4.489 9.105 9.116 1.00 96.38 97 GLU A C 1
ATOM 776 O O . GLU A 1 97 ? -4.547 9.707 10.191 1.00 96.38 97 GLU A O 1
ATOM 781 N N . TYR A 1 98 ? -5.422 9.245 8.173 1.00 97.62 98 TYR A N 1
ATOM 782 C CA . TYR A 1 98 ? -6.618 10.064 8.338 1.00 97.62 98 TYR A CA 1
ATOM 783 C C . TYR A 1 98 ? -7.475 9.578 9.512 1.00 97.62 98 TYR A C 1
ATOM 785 O O . TYR A 1 98 ? -7.750 10.359 10.422 1.00 97.62 98 TYR A O 1
ATOM 793 N N . TYR A 1 99 ? -7.844 8.294 9.551 1.00 98.50 99 TYR A N 1
ATOM 794 C CA . TYR A 1 99 ? -8.689 7.761 10.622 1.00 98.50 99 TYR A CA 1
ATOM 795 C C . TYR A 1 99 ? -7.980 7.751 11.972 1.00 98.50 99 TYR A C 1
ATOM 797 O O . TYR A 1 99 ? -8.610 8.049 12.982 1.00 98.50 99 TYR A O 1
ATOM 805 N N . LYS A 1 100 ? -6.665 7.504 12.015 1.00 97.75 100 LYS A N 1
ATOM 806 C CA . LYS A 1 100 ? -5.889 7.655 13.254 1.00 97.75 100 LYS A CA 1
ATOM 807 C C . LYS A 1 100 ? -5.965 9.073 13.800 1.00 97.75 100 LYS A C 1
ATOM 809 O O . LYS A 1 100 ? -6.196 9.240 14.992 1.00 97.75 100 LYS A O 1
ATOM 814 N N . LYS A 1 101 ? -5.811 10.090 12.946 1.00 97.94 101 LYS A N 1
ATOM 815 C CA . LYS A 1 101 ? -5.966 11.494 13.354 1.00 97.94 101 LYS A CA 1
ATOM 816 C C . LYS A 1 101 ? -7.401 11.796 13.774 1.00 97.94 101 LYS A C 1
ATOM 818 O O . LYS A 1 101 ? -7.593 12.402 14.820 1.00 97.94 101 LYS A O 1
ATOM 823 N N . ALA A 1 102 ? -8.397 11.337 13.021 1.00 98.12 102 ALA A N 1
ATOM 824 C CA . ALA A 1 102 ? -9.804 11.528 13.363 1.00 98.12 102 ALA A CA 1
ATOM 825 C C . ALA A 1 102 ? -10.144 10.940 14.745 1.00 98.12 102 ALA A C 1
ATOM 827 O O . ALA A 1 102 ? -10.782 11.602 15.556 1.00 98.12 102 ALA A O 1
ATOM 828 N N . LEU A 1 103 ? -9.614 9.758 15.070 1.00 98.38 103 LEU A N 1
ATOM 829 C CA . LEU A 1 103 ? -9.771 9.113 16.377 1.00 98.38 103 LEU A CA 1
ATOM 830 C C . LEU A 1 103 ? -9.075 9.858 17.528 1.00 98.38 103 LEU A C 1
ATOM 832 O O . LEU A 1 103 ? -9.453 9.670 18.680 1.00 98.38 103 LEU A O 1
ATOM 836 N N . THR A 1 104 ? -8.093 10.728 17.256 1.00 98.12 104 THR A N 1
ATOM 837 C CA . THR A 1 104 ? -7.554 11.626 18.300 1.00 98.12 104 THR A CA 1
ATOM 838 C C . THR A 1 104 ? -8.527 12.740 18.684 1.00 98.12 104 THR A C 1
ATOM 840 O O . THR A 1 104 ? -8.452 13.250 19.799 1.00 98.12 104 THR A O 1
ATOM 843 N N . LEU A 1 105 ? -9.439 13.105 17.779 1.00 98.00 105 LEU A N 1
ATOM 844 C CA . LEU A 1 105 ? -10.458 14.133 17.993 1.00 98.00 105 LEU A CA 1
ATOM 845 C C . LEU A 1 105 ? -11.766 13.516 18.505 1.00 98.00 105 LEU A C 1
ATOM 847 O O . LEU A 1 105 ? -12.392 14.052 19.414 1.00 98.00 105 LEU A O 1
ATOM 851 N N . GLU A 1 106 ? -12.146 12.364 17.952 1.00 97.69 106 GLU A N 1
ATOM 852 C CA . GLU A 1 106 ? -13.360 11.622 18.290 1.00 97.69 106 GLU A CA 1
ATOM 853 C C . GLU A 1 106 ? -13.025 10.165 18.669 1.00 97.69 106 GLU A C 1
ATOM 855 O O . GLU A 1 106 ? -13.253 9.236 17.888 1.00 97.69 106 GLU A O 1
ATOM 860 N N . PRO A 1 107 ? -12.501 9.922 19.884 1.00 97.44 107 PRO A N 1
ATOM 861 C CA . PRO A 1 107 ? -12.002 8.605 20.299 1.00 97.44 107 PRO A CA 1
ATOM 862 C C . PRO A 1 107 ? -13.088 7.536 20.488 1.00 97.44 107 PRO A C 1
ATOM 864 O O . PRO A 1 107 ? -12.766 6.369 20.691 1.00 97.44 107 PRO A O 1
ATOM 867 N N . ASN A 1 108 ? -14.366 7.917 20.438 1.00 96.94 108 ASN A N 1
ATOM 868 C CA . ASN A 1 108 ? -15.508 7.014 20.601 1.00 96.94 108 ASN A CA 1
ATOM 869 C C . ASN A 1 108 ? -16.340 6.873 19.314 1.00 96.94 108 ASN A C 1
ATOM 871 O O . ASN A 1 108 ? -17.466 6.387 19.361 1.00 96.94 108 ASN A O 1
ATOM 875 N N . ASN A 1 109 ? -15.812 7.297 18.163 1.00 97.44 109 ASN A N 1
ATOM 876 C CA . ASN A 1 109 ? -16.512 7.169 16.889 1.00 97.44 109 ASN A CA 1
ATOM 877 C C . ASN A 1 109 ? -16.314 5.757 16.302 1.00 97.44 109 ASN A C 1
ATOM 879 O O . ASN A 1 109 ? -15.273 5.449 15.715 1.00 97.44 109 ASN A O 1
ATOM 883 N N . ALA A 1 110 ? -17.321 4.892 16.466 1.00 97.31 110 ALA A N 1
ATOM 884 C CA . ALA A 1 110 ? -17.295 3.504 15.996 1.00 97.31 110 ALA A CA 1
ATOM 885 C C . ALA A 1 110 ? -17.050 3.391 14.477 1.00 97.31 110 ALA A C 1
ATOM 887 O O . ALA A 1 110 ? -16.259 2.557 14.033 1.00 97.31 110 ALA A O 1
ATOM 888 N N . SER A 1 111 ? -17.628 4.297 13.681 1.00 97.06 111 SER A N 1
ATOM 889 C CA . SER A 1 111 ? -17.447 4.330 12.225 1.00 97.06 111 SER A CA 1
ATOM 890 C C . SER A 1 111 ? -15.992 4.570 11.814 1.00 97.06 111 SER A C 1
ATOM 892 O O . SER A 1 111 ? -15.525 3.978 10.839 1.00 97.06 111 SER A O 1
ATOM 894 N N . PHE A 1 112 ? -15.239 5.404 12.541 1.00 98.12 112 PHE A N 1
ATOM 895 C CA . PHE A 1 112 ? -13.811 5.603 12.262 1.00 98.12 112 PHE A CA 1
ATOM 896 C C . PHE A 1 112 ? -12.978 4.362 12.574 1.00 98.12 112 PHE A C 1
ATOM 898 O O . PHE A 1 112 ? -12.087 4.031 11.792 1.00 98.12 112 PHE A O 1
ATOM 905 N N . TYR A 1 113 ? -13.289 3.641 13.653 1.00 98.25 113 TYR A N 1
ATOM 906 C CA . TYR A 1 113 ? -12.646 2.360 13.942 1.00 98.25 113 TYR A CA 1
ATOM 907 C C . TYR A 1 113 ? -12.938 1.312 12.863 1.00 98.25 113 TYR A C 1
ATOM 909 O O . TYR A 1 113 ? -12.009 0.652 12.399 1.00 98.25 113 TYR A O 1
ATOM 917 N N . ASN A 1 114 ? -14.189 1.211 12.405 1.00 97.31 114 ASN A N 1
ATOM 918 C CA . ASN A 1 114 ? -14.558 0.303 11.321 1.00 97.31 114 ASN A CA 1
ATOM 919 C C . ASN A 1 114 ? -13.817 0.634 10.016 1.00 97.31 114 ASN A C 1
ATOM 921 O O . ASN A 1 114 ? -13.177 -0.229 9.420 1.00 97.31 114 ASN A O 1
ATOM 925 N N . ASN A 1 115 ? -13.818 1.903 9.600 1.00 98.12 115 ASN A N 1
ATOM 926 C CA . ASN A 1 115 ? -13.148 2.311 8.364 1.00 98.12 115 ASN A CA 1
ATOM 927 C C . ASN A 1 115 ? -11.615 2.167 8.436 1.00 98.12 115 ASN A C 1
ATOM 929 O O . ASN A 1 115 ? -10.963 1.845 7.433 1.00 98.12 115 ASN A O 1
ATOM 933 N N . LEU A 1 116 ? -11.030 2.369 9.622 1.00 98.38 116 LEU A N 1
ATOM 934 C CA . LEU A 1 116 ? -9.630 2.049 9.887 1.00 98.38 116 LEU A CA 1
ATOM 935 C C . LEU A 1 116 ? -9.376 0.543 9.722 1.00 98.38 116 LEU A C 1
ATOM 937 O O . LEU A 1 116 ? -8.396 0.161 9.081 1.00 98.38 116 LEU A O 1
ATOM 941 N N . GLY A 1 117 ? -10.288 -0.297 10.218 1.00 98.25 117 GLY A N 1
ATOM 942 C CA . GLY A 1 117 ? -10.258 -1.750 10.058 1.00 98.25 117 GLY A CA 1
ATOM 943 C C . GLY A 1 117 ? -10.308 -2.183 8.601 1.00 98.25 117 GLY A C 1
ATOM 944 O O . GLY A 1 117 ? -9.424 -2.911 8.155 1.00 98.25 117 GLY A O 1
ATOM 945 N N . CYS A 1 118 ? -11.246 -1.646 7.818 1.00 98.19 118 CYS A N 1
ATOM 946 C CA . CYS A 1 118 ? -11.322 -1.900 6.379 1.00 98.19 118 CYS A CA 1
ATOM 947 C C . CYS A 1 118 ? -10.029 -1.505 5.648 1.00 98.19 118 CYS A C 1
ATOM 949 O O . CYS A 1 118 ? -9.597 -2.192 4.724 1.00 98.19 118 CYS A O 1
ATOM 951 N N . SER A 1 119 ? -9.395 -0.398 6.048 1.00 98.31 119 SER A N 1
ATOM 952 C CA . SER A 1 119 ? -8.142 0.059 5.434 1.00 98.31 119 SER A CA 1
ATOM 953 C C . SER A 1 119 ? -6.967 -0.861 5.789 1.00 98.31 119 SER A C 1
ATOM 955 O O . SER A 1 119 ? -6.138 -1.162 4.929 1.00 98.31 119 SER A O 1
ATOM 957 N N . TYR A 1 120 ? -6.904 -1.356 7.030 1.00 98.38 120 TYR A N 1
ATOM 958 C CA . TYR A 1 120 ? -5.924 -2.367 7.432 1.00 98.38 120 TYR A CA 1
ATOM 959 C C . TYR A 1 120 ? -6.132 -3.697 6.709 1.00 98.38 120 TYR A C 1
ATOM 961 O O . TYR A 1 120 ? -5.159 -4.259 6.202 1.00 98.38 120 TYR A O 1
ATOM 969 N N . ASP A 1 121 ? -7.377 -4.159 6.609 1.00 97.56 121 ASP A N 1
ATOM 970 C CA . ASP A 1 121 ? -7.728 -5.408 5.936 1.00 97.56 121 ASP A CA 1
ATOM 971 C C . ASP A 1 121 ? -7.348 -5.375 4.453 1.00 97.56 121 ASP A C 1
ATOM 973 O O . ASP A 1 121 ? -6.668 -6.279 3.966 1.00 97.56 121 ASP A O 1
ATOM 977 N N . LYS A 1 122 ? -7.646 -4.267 3.759 1.00 97.50 122 LYS A N 1
ATOM 978 C CA . LYS A 1 122 ? -7.205 -4.060 2.374 1.00 97.50 122 LYS A CA 1
ATOM 979 C C . LYS A 1 122 ? -5.696 -4.198 2.217 1.00 97.50 122 LYS A C 1
ATOM 981 O O . LYS A 1 122 ? -5.235 -4.757 1.226 1.00 97.50 122 LYS A O 1
ATOM 986 N N . LEU A 1 123 ? -4.903 -3.722 3.176 1.00 96.94 123 LEU A N 1
ATOM 987 C CA . LEU A 1 123 ? -3.441 -3.853 3.150 1.00 96.94 123 LEU A CA 1
ATOM 988 C C . LEU A 1 123 ? -2.929 -5.234 3.606 1.00 96.94 123 LEU A C 1
ATOM 990 O O . LEU A 1 123 ? -1.718 -5.446 3.598 1.00 96.94 123 LEU A O 1
ATOM 994 N N . GLY A 1 124 ? -3.812 -6.166 3.978 1.00 95.62 124 GLY A N 1
ATOM 995 C CA . GLY A 1 124 ? -3.462 -7.490 4.503 1.00 95.62 124 GLY A CA 1
ATOM 996 C C . GLY A 1 124 ? -3.042 -7.491 5.977 1.00 95.62 124 GLY A C 1
ATOM 997 O O . GLY A 1 124 ? -2.544 -8.498 6.478 1.00 95.62 124 GLY A O 1
ATOM 998 N N . ASN A 1 125 ? -3.237 -6.377 6.688 1.00 96.12 125 ASN A N 1
ATOM 999 C CA . ASN A 1 125 ? -2.922 -6.236 8.112 1.00 96.12 125 ASN A CA 1
ATOM 1000 C C . ASN A 1 125 ? -4.118 -6.706 8.957 1.00 96.12 125 ASN A C 1
ATOM 1002 O O . ASN A 1 125 ? -4.778 -5.922 9.638 1.00 96.12 125 ASN A O 1
ATOM 1006 N N . HIS A 1 126 ? -4.453 -7.994 8.855 1.00 96.75 126 HIS A N 1
ATOM 1007 C CA . HIS A 1 126 ? -5.686 -8.539 9.434 1.00 96.75 126 HIS A CA 1
ATOM 1008 C C . HIS A 1 126 ? -5.715 -8.483 10.968 1.00 96.75 126 HIS A C 1
ATOM 1010 O O . HIS A 1 126 ? -6.785 -8.339 11.553 1.00 96.75 126 HIS A O 1
ATOM 1016 N N . ALA A 1 127 ? -4.560 -8.583 11.633 1.00 97.75 127 ALA A N 1
ATOM 1017 C CA . ALA A 1 127 ? -4.492 -8.522 13.092 1.00 97.75 127 ALA A CA 1
ATOM 1018 C C . ALA A 1 127 ? -4.926 -7.140 13.605 1.00 97.75 127 ALA A C 1
ATOM 1020 O O . ALA A 1 127 ? -5.812 -7.044 14.454 1.00 97.75 127 ALA A O 1
ATOM 1021 N N . GLU A 1 128 ? -4.367 -6.079 13.024 1.00 97.75 128 GLU A N 1
ATOM 1022 C CA . GLU A 1 128 ? -4.738 -4.700 13.323 1.00 97.75 128 GLU A CA 1
ATOM 1023 C C . GLU A 1 128 ? -6.183 -4.405 12.916 1.00 97.75 128 GLU A C 1
ATOM 1025 O O . GLU A 1 128 ? -6.887 -3.717 13.653 1.00 97.75 128 GLU A O 1
ATOM 1030 N N . ALA A 1 129 ? -6.650 -4.953 11.787 1.00 98.25 129 ALA A N 1
ATOM 1031 C CA . ALA A 1 129 ? -8.043 -4.826 11.364 1.00 98.25 129 ALA A CA 1
ATOM 1032 C C . ALA A 1 129 ? -9.010 -5.401 12.413 1.00 98.25 129 ALA A C 1
ATOM 1034 O O . ALA A 1 129 ? -9.949 -4.724 12.825 1.00 98.25 129 ALA A O 1
ATOM 1035 N N . ILE A 1 130 ? -8.743 -6.614 12.909 1.00 97.94 130 ILE A N 1
ATOM 1036 C CA . ILE A 1 130 ? -9.555 -7.264 13.946 1.00 97.94 130 ILE A CA 1
ATOM 1037 C C . ILE A 1 130 ? -9.567 -6.440 15.236 1.00 97.94 130 ILE A C 1
ATOM 1039 O O . ILE A 1 130 ? -10.616 -6.306 15.867 1.00 97.94 130 ILE A O 1
ATOM 1043 N N . GLU A 1 131 ? -8.418 -5.909 15.653 1.00 97.94 131 GLU A N 1
A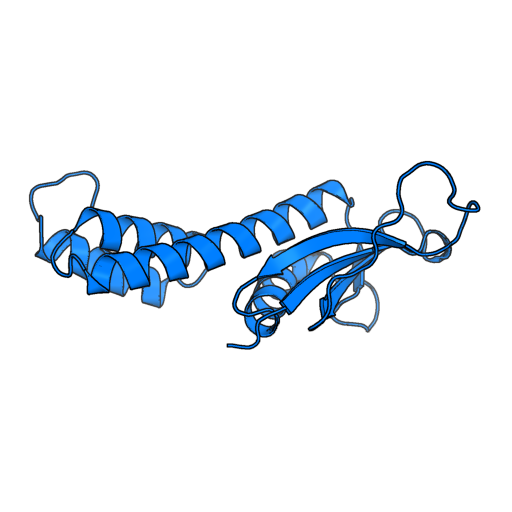TOM 1044 C CA . GLU A 1 131 ? -8.317 -5.114 16.878 1.00 97.94 131 GLU A CA 1
ATOM 1045 C C . GLU A 1 131 ? -9.206 -3.867 16.819 1.00 97.94 131 GLU A C 1
ATOM 1047 O O . GLU A 1 131 ? -9.992 -3.620 17.738 1.00 97.94 131 GLU A O 1
ATOM 1052 N N . VAL A 1 132 ? -9.145 -3.111 15.720 1.00 97.75 132 VA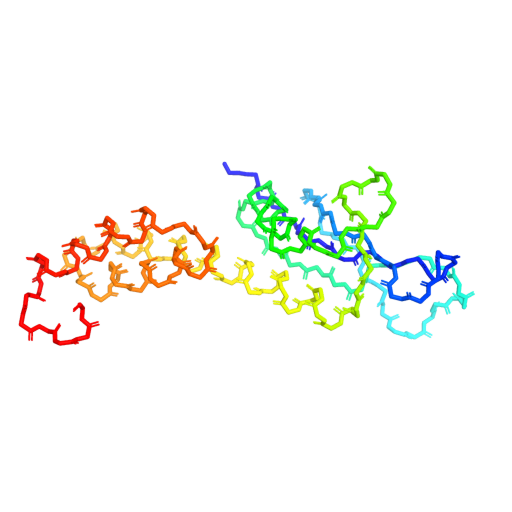L A N 1
ATOM 1053 C CA . VAL A 1 132 ? -9.944 -1.887 15.585 1.00 97.75 132 VAL A CA 1
ATOM 1054 C C . VAL A 1 132 ? -11.423 -2.182 15.327 1.00 97.75 132 VAL A C 1
ATOM 1056 O O . VAL A 1 132 ? -12.267 -1.496 15.896 1.00 97.75 132 VAL A O 1
ATOM 1059 N N . CYS A 1 133 ? -11.775 -3.240 14.587 1.00 97.06 133 CYS A N 1
ATOM 1060 C CA . CYS A 1 133 ? -13.177 -3.649 14.423 1.00 97.06 133 CYS A CA 1
ATOM 1061 C C . CYS A 1 133 ? -13.802 -4.083 15.757 1.00 97.06 133 CYS A C 1
ATOM 1063 O O . CYS A 1 133 ? -14.917 -3.680 16.075 1.00 97.06 133 CYS A O 1
ATOM 1065 N N . LYS A 1 134 ? -13.063 -4.808 16.614 1.00 97.38 134 LYS A N 1
ATOM 1066 C CA . LYS A 1 134 ? -13.527 -5.120 17.980 1.00 97.38 134 LYS A CA 1
ATOM 1067 C C . LYS A 1 134 ? -13.836 -3.859 18.778 1.00 97.38 134 LYS A C 1
ATOM 1069 O O . LYS A 1 134 ? -14.791 -3.847 19.551 1.00 97.38 134 LYS A O 1
ATOM 1074 N N . ARG A 1 135 ? -13.045 -2.799 18.597 1.00 97.06 135 ARG A N 1
ATOM 1075 C CA . ARG A 1 135 ? -13.304 -1.513 19.244 1.00 97.06 135 ARG A CA 1
ATOM 1076 C C . ARG A 1 135 ? -14.560 -0.832 18.691 1.00 97.06 135 ARG A C 1
ATOM 1078 O O . ARG A 1 135 ? -15.303 -0.270 19.488 1.00 97.06 135 ARG A O 1
ATOM 1085 N N . ALA A 1 136 ? -14.824 -0.923 17.386 1.00 97.00 136 ALA A N 1
ATOM 1086 C CA . ALA A 1 136 ? -16.066 -0.429 16.782 1.00 97.00 136 ALA A CA 1
ATOM 1087 C C . ALA A 1 136 ? -17.304 -1.123 17.381 1.00 97.00 136 ALA A C 1
ATOM 1089 O O . ALA A 1 136 ? -18.185 -0.440 17.894 1.00 97.00 136 ALA A O 1
ATOM 1090 N N . ILE A 1 137 ? -17.306 -2.462 17.435 1.00 96.75 137 ILE A N 1
ATOM 1091 C CA . ILE A 1 137 ? -18.402 -3.270 18.007 1.00 96.75 137 ILE A CA 1
ATOM 1092 C C . ILE A 1 137 ? -18.626 -2.954 19.494 1.00 96.75 137 ILE A C 1
ATOM 1094 O O . ILE A 1 137 ? -19.755 -2.901 19.965 1.00 96.75 137 ILE A O 1
ATOM 1098 N N . GLN A 1 138 ? -17.557 -2.722 20.263 1.00 96.56 138 GLN A N 1
ATOM 1099 C CA . GLN A 1 138 ? -17.685 -2.335 21.675 1.00 96.56 138 GLN A CA 1
ATOM 1100 C C . GLN A 1 138 ? -18.344 -0.965 21.872 1.00 96.56 138 GLN A C 1
ATOM 1102 O O . GLN A 1 138 ? -18.945 -0.731 22.919 1.00 96.56 138 GLN A O 1
ATOM 1107 N N . LEU A 1 139 ? -18.161 -0.045 20.924 1.00 96.50 139 LEU A N 1
ATOM 1108 C CA . LEU A 1 139 ? -18.700 1.312 20.995 1.00 96.50 139 LEU A CA 1
ATOM 1109 C C . LEU A 1 139 ? -20.147 1.384 20.497 1.00 96.50 139 LEU A C 1
ATOM 1111 O O . LEU A 1 139 ? -20.907 2.204 21.003 1.00 96.50 139 LEU A O 1
ATOM 1115 N N . ASP A 1 140 ? -20.512 0.541 19.532 1.00 94.44 140 ASP A N 1
ATOM 1116 C CA . ASP A 1 140 ? -21.845 0.491 18.931 1.00 94.44 140 ASP A CA 1
ATOM 1117 C C . ASP A 1 140 ? -22.230 -0.968 18.596 1.00 94.44 140 ASP A C 1
ATOM 1119 O O . ASP A 1 140 ? -22.061 -1.416 17.460 1.00 94.44 140 ASP A O 1
ATOM 1123 N N . PRO A 1 141 ? -22.685 -1.747 19.597 1.00 91.94 141 PRO A N 1
ATOM 1124 C CA . PRO A 1 141 ? -22.916 -3.187 19.455 1.00 91.94 141 PRO A CA 1
ATOM 1125 C C . PRO A 1 141 ? -24.160 -3.549 18.634 1.00 91.94 141 PRO A C 1
ATOM 1127 O O . PRO A 1 141 ? -24.272 -4.688 18.185 1.00 91.94 141 PRO A O 1
ATOM 1130 N N . ASP A 1 142 ? -25.089 -2.609 18.444 1.00 91.38 142 ASP A N 1
ATOM 1131 C CA . ASP A 1 142 ? -26.360 -2.841 17.744 1.00 91.38 142 ASP A CA 1
ATOM 1132 C C . ASP A 1 142 ? -26.282 -2.495 16.245 1.00 91.38 142 ASP A C 1
ATOM 1134 O O . ASP A 1 142 ? -27.239 -2.693 15.488 1.00 91.38 142 ASP A O 1
ATOM 1138 N N . ASN A 1 143 ? -25.143 -1.974 15.790 1.00 86.38 143 ASN A N 1
ATOM 1139 C CA . ASN A 1 143 ? -24.948 -1.563 14.411 1.00 86.38 143 ASN A CA 1
ATOM 1140 C C . ASN A 1 143 ? -24.479 -2.727 13.541 1.00 86.38 143 ASN A C 1
ATOM 1142 O O . ASN A 1 143 ? -23.320 -3.128 13.569 1.00 86.38 143 ASN A O 1
ATOM 1146 N N . ALA A 1 144 ? -25.390 -3.223 12.704 1.00 78.31 144 ALA A N 1
ATOM 1147 C CA . ALA A 1 144 ? -25.169 -4.372 11.826 1.00 78.31 144 ALA A CA 1
ATOM 1148 C C . ALA A 1 144 ? -24.088 -4.174 10.739 1.00 78.31 144 ALA A C 1
ATOM 1150 O O . ALA A 1 144 ? -23.816 -5.103 9.979 1.00 78.31 144 ALA A O 1
ATOM 1151 N N . VAL A 1 145 ? -23.519 -2.970 10.606 1.00 77.00 145 VAL A N 1
ATOM 1152 C CA . VAL A 1 145 ? -22.392 -2.693 9.702 1.00 77.00 145 VAL A CA 1
ATOM 1153 C C . VAL A 1 145 ? -21.049 -3.108 10.323 1.00 77.00 145 VAL A C 1
ATOM 1155 O O . VAL A 1 145 ? -20.089 -3.294 9.571 1.00 77.00 145 VAL A O 1
ATOM 1158 N N . PHE A 1 146 ? -20.968 -3.233 11.654 1.00 78.19 146 PHE A N 1
ATOM 1159 C CA . PHE A 1 146 ? -19.739 -3.529 12.403 1.00 78.19 146 PHE A CA 1
ATOM 1160 C C . PHE A 1 146 ? -19.584 -5.007 12.776 1.00 78.19 146 PHE A C 1
ATOM 1162 O O . PHE A 1 146 ? -20.601 -5.732 12.857 1.00 78.19 146 PHE A O 1
#

pLDDT: mean 93.01, std 9.94, range [48.81, 98.5]

Secondary structure (DSSP, 8-state):
---EEEEEEE-GGG-TTEEEEEEESS---PPPTT-PPTT--EEEEEEEES-HHHHHHHHHHHTGGGB-SS-SSEEES-HHHHHHHHHHHHHHHHHHHHHHHHHHH-TT-HHHHHHHHHHHHHTT-HHHHHHHHHHHHHH-TT-TT-

Foldseek 3Di:
DQWWKWWWKDFVVVDPQKIFIAIDRDDADADDPPDDDPGHMGTPDMDTAPDRPLLQVLLLVVQVVQDDDPDSRIGRDDPVVSRVSSVLSRVLRVLLVVLVVVCVVVVLQLVSLQSNLVSCVSSVNNVSSVVSNVSSCVSPVPDPVD

Sequence (146 aa):
MNKGYIYIWIDPAQGENILKIGKTGIKPKRKEEAHTPSGEPYIAYDSEVSDCDKAESLVHNRLRKYRHGKEKDIFKLSPDKAVAEVKDVAENLEKIEYYKKALTLEPNNASFYNNLGCSYDKLGNHAEAIEVCKRAIQLDPDNAVF

Radius of gyration: 18.3 Å; chains: 1; bounding box: 43×28×50 Å